Protein AF-A0A3D1PK86-F1 (afdb_monomer_lite)

Structure (mmCIF, N/CA/C/O backbone):
data_AF-A0A3D1PK86-F1
#
_entry.id   AF-A0A3D1PK86-F1
#
loop_
_atom_site.group_PDB
_atom_site.id
_atom_site.type_symbol
_atom_site.label_atom_id
_atom_site.label_alt_id
_atom_site.label_comp_id
_atom_site.label_asym_id
_atom_site.label_entity_id
_atom_site.label_seq_id
_atom_site.pdbx_PDB_ins_code
_atom_site.Cartn_x
_atom_site.Cartn_y
_atom_site.Cartn_z
_atom_site.occupancy
_atom_site.B_iso_or_equiv
_atom_site.auth_seq_id
_atom_site.auth_comp_id
_atom_site.auth_asym_id
_atom_site.auth_atom_id
_atom_site.pdbx_PDB_model_num
ATOM 1 N N . MET A 1 1 ? 19.339 28.530 -1.901 1.00 53.12 1 MET A N 1
ATOM 2 C CA . MET A 1 1 ? 18.223 27.649 -2.303 1.00 53.12 1 MET A CA 1
ATOM 3 C C . MET A 1 1 ? 18.679 26.225 -2.025 1.00 53.12 1 MET A C 1
ATOM 5 O O . MET A 1 1 ? 19.699 25.836 -2.577 1.00 53.12 1 MET A O 1
ATOM 9 N N . LEU A 1 2 ? 18.058 25.510 -1.081 1.00 48.94 2 LEU A N 1
ATOM 10 C CA . LEU A 1 2 ? 18.406 24.105 -0.831 1.00 48.94 2 LEU A CA 1
ATOM 11 C C . LEU A 1 2 ? 17.965 23.271 -2.047 1.00 48.94 2 LEU A C 1
ATOM 13 O O . LEU A 1 2 ? 16.907 23.572 -2.605 1.00 48.94 2 LEU A O 1
ATOM 17 N N . PRO A 1 3 ? 18.751 22.276 -2.490 1.00 61.53 3 PRO A N 1
ATOM 18 C CA . PRO A 1 3 ? 18.345 21.421 -3.595 1.00 61.53 3 PRO A CA 1
ATOM 19 C C . PRO A 1 3 ? 17.052 20.688 -3.226 1.00 61.53 3 PRO A C 1
ATOM 21 O O . PRO A 1 3 ? 16.897 20.214 -2.098 1.00 61.53 3 PRO A O 1
ATOM 24 N N . ALA A 1 4 ? 16.118 20.609 -4.175 1.00 77.06 4 ALA A N 1
ATOM 25 C CA . ALA A 1 4 ? 14.929 19.790 -4.008 1.00 77.06 4 ALA A CA 1
ATOM 26 C C . ALA A 1 4 ? 15.374 18.335 -3.813 1.00 77.06 4 ALA A C 1
ATOM 28 O O . ALA A 1 4 ? 16.111 17.787 -4.632 1.00 77.06 4 ALA A O 1
ATOM 29 N N . ILE A 1 5 ? 14.966 17.729 -2.700 1.00 75.88 5 ILE A N 1
ATOM 30 C CA . ILE A 1 5 ? 15.268 16.330 -2.420 1.00 75.88 5 ILE A CA 1
ATOM 31 C C . ILE A 1 5 ? 14.484 15.469 -3.413 1.00 75.88 5 ILE A C 1
ATOM 33 O O . ILE A 1 5 ? 13.253 15.477 -3.407 1.00 75.88 5 ILE A O 1
ATOM 37 N N . ASP A 1 6 ? 15.193 14.703 -4.243 1.00 83.81 6 ASP A N 1
ATOM 38 C CA . ASP A 1 6 ? 14.579 13.698 -5.108 1.00 83.81 6 ASP A CA 1
ATOM 39 C C . ASP A 1 6 ? 14.200 12.470 -4.272 1.00 83.81 6 ASP A C 1
ATOM 41 O O . ASP A 1 6 ? 14.981 11.541 -4.040 1.00 83.81 6 ASP A O 1
ATOM 45 N N . VAL A 1 7 ? 12.959 12.489 -3.794 1.00 80.50 7 VAL A N 1
ATOM 46 C CA . VAL A 1 7 ? 12.363 11.409 -3.006 1.00 80.50 7 VAL A CA 1
ATOM 47 C C . VAL A 1 7 ? 12.373 10.082 -3.779 1.00 80.50 7 VAL A C 1
ATOM 49 O O . VAL A 1 7 ? 12.540 9.025 -3.172 1.00 80.50 7 VAL A O 1
ATOM 52 N N . GLY A 1 8 ? 12.262 10.114 -5.111 1.00 79.56 8 GLY A N 1
ATOM 53 C CA . GLY A 1 8 ? 12.318 8.922 -5.954 1.00 79.56 8 GLY A CA 1
ATOM 54 C C . GLY A 1 8 ? 13.706 8.282 -5.961 1.00 79.56 8 GLY A C 1
ATOM 55 O O . GLY A 1 8 ? 13.826 7.062 -5.830 1.00 79.56 8 GLY A O 1
ATOM 56 N N . ALA A 1 9 ? 14.762 9.092 -6.044 1.00 82.31 9 ALA A N 1
ATOM 57 C CA . ALA A 1 9 ? 16.143 8.617 -5.961 1.00 82.31 9 ALA A CA 1
ATOM 58 C C . ALA A 1 9 ? 16.470 8.007 -4.585 1.00 82.31 9 ALA A C 1
ATOM 60 O O . ALA A 1 9 ? 17.108 6.949 -4.505 1.00 82.31 9 ALA A O 1
ATOM 61 N N . ILE A 1 10 ? 15.981 8.619 -3.499 1.00 83.06 10 ILE A N 1
ATOM 62 C CA . ILE A 1 10 ? 16.127 8.069 -2.142 1.00 83.06 10 ILE A CA 1
ATOM 63 C C . ILE A 1 10 ? 15.383 6.741 -2.024 1.00 83.06 10 ILE A C 1
ATOM 65 O O . ILE A 1 10 ? 15.970 5.751 -1.593 1.00 83.06 10 ILE A O 1
ATOM 69 N N . ALA A 1 11 ? 14.121 6.695 -2.452 1.00 82.88 11 ALA A N 1
ATOM 70 C CA . ALA A 1 11 ? 13.297 5.494 -2.377 1.00 82.88 11 ALA A CA 1
ATOM 71 C C . ALA A 1 11 ? 13.928 4.318 -3.141 1.00 82.88 11 ALA A C 1
ATOM 73 O O . ALA A 1 11 ? 13.985 3.204 -2.622 1.00 82.88 11 ALA A O 1
ATOM 74 N N . ARG A 1 12 ? 14.490 4.569 -4.332 1.00 82.75 12 ARG A N 1
ATOM 75 C CA . ARG A 1 12 ? 15.248 3.561 -5.094 1.00 82.75 12 ARG A CA 1
ATOM 76 C C . ARG A 1 12 ? 16.479 3.080 -4.337 1.00 82.75 12 ARG A C 1
ATOM 78 O O . ARG A 1 12 ? 16.707 1.879 -4.255 1.00 82.75 12 ARG A O 1
ATOM 85 N N . THR A 1 13 ? 17.248 4.000 -3.759 1.00 85.00 13 THR A N 1
ATOM 86 C CA . THR A 1 13 ? 18.446 3.658 -2.979 1.00 85.00 13 THR A CA 1
ATOM 87 C C . THR A 1 13 ? 18.098 2.786 -1.773 1.00 85.00 13 THR A C 1
ATOM 89 O O . THR A 1 13 ? 18.790 1.804 -1.508 1.00 85.00 13 THR A O 1
ATOM 92 N N . VAL A 1 14 ? 17.016 3.118 -1.063 1.00 83.94 14 VAL A N 1
ATOM 93 C CA . VAL A 1 14 ? 16.512 2.324 0.064 1.00 83.94 14 VAL A CA 1
ATOM 94 C C . VAL A 1 14 ? 16.095 0.938 -0.414 1.00 83.94 14 VAL A C 1
ATOM 96 O O . VAL A 1 14 ? 16.613 -0.042 0.110 1.00 83.94 14 VAL A O 1
ATOM 99 N N . ALA A 1 15 ? 15.258 0.852 -1.451 1.00 83.94 15 ALA A N 1
ATOM 100 C CA . ALA A 1 15 ? 14.769 -0.420 -1.982 1.00 83.94 15 ALA A CA 1
ATOM 101 C C . ALA A 1 15 ? 15.897 -1.362 -2.431 1.00 83.94 15 ALA A C 1
ATOM 103 O O . ALA A 1 15 ? 15.827 -2.569 -2.213 1.00 83.94 15 ALA A O 1
ATOM 104 N N . THR A 1 16 ? 16.957 -0.816 -3.036 1.00 83.00 16 THR A N 1
ATOM 105 C CA . THR A 1 16 ? 18.133 -1.596 -3.443 1.00 83.00 16 THR A CA 1
ATOM 106 C C . THR A 1 16 ? 18.945 -2.073 -2.242 1.00 83.00 16 THR A C 1
ATOM 108 O O . THR A 1 16 ? 19.435 -3.197 -2.250 1.00 83.00 16 THR A O 1
ATOM 111 N N . LYS A 1 17 ? 19.086 -1.253 -1.194 1.00 84.12 17 LYS A N 1
ATOM 112 C CA . LYS A 1 17 ? 19.823 -1.633 0.024 1.00 84.12 17 LYS A CA 1
ATOM 113 C C . LYS A 1 17 ? 19.089 -2.666 0.875 1.00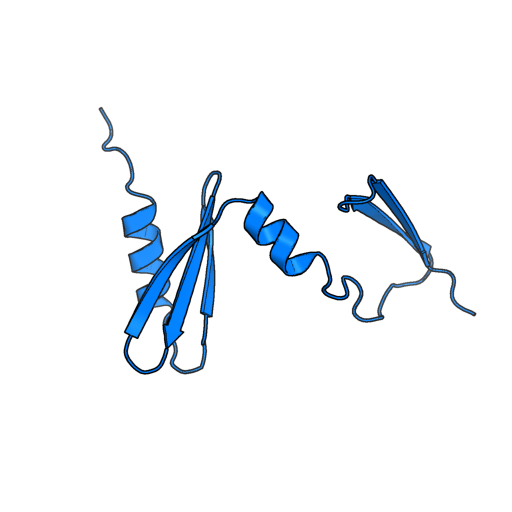 84.12 17 LYS A C 1
ATOM 115 O O . LYS A 1 17 ? 19.736 -3.426 1.583 1.00 84.12 17 LYS A O 1
ATOM 120 N N . THR A 1 18 ? 17.762 -2.688 0.816 1.00 79.44 18 THR A N 1
ATOM 121 C CA . THR A 1 18 ? 16.913 -3.655 1.529 1.00 79.44 18 THR A CA 1
ATOM 122 C C . THR A 1 18 ? 16.520 -4.849 0.660 1.00 79.44 18 THR A C 1
ATOM 124 O O . THR A 1 18 ? 15.716 -5.682 1.075 1.00 79.44 18 THR A O 1
ATOM 127 N N . ALA A 1 19 ? 17.054 -4.943 -0.558 1.00 72.69 19 ALA A N 1
ATOM 128 C CA . ALA A 1 19 ? 16.763 -6.037 -1.463 1.00 72.69 19 ALA A CA 1
ATOM 129 C C . ALA A 1 19 ? 17.337 -7.360 -0.931 1.00 72.69 19 ALA A C 1
ATOM 131 O O . ALA A 1 19 ? 18.547 -7.571 -0.954 1.00 72.69 19 ALA A O 1
ATOM 132 N N . SER A 1 20 ? 16.453 -8.268 -0.518 1.00 73.56 20 SER A N 1
ATOM 133 C CA . SER A 1 20 ? 16.765 -9.680 -0.275 1.00 73.56 20 SER A CA 1
ATOM 134 C C . SER A 1 20 ? 16.057 -10.551 -1.314 1.00 73.56 20 SER A C 1
ATOM 136 O O . SER A 1 20 ? 14.990 -10.174 -1.804 1.00 73.56 20 SER A O 1
ATOM 138 N N . ALA A 1 21 ? 16.635 -11.709 -1.643 1.00 74.44 21 ALA A N 1
ATOM 139 C CA . ALA A 1 21 ? 16.009 -12.698 -2.525 1.00 74.44 21 ALA A CA 1
ATOM 140 C C . ALA A 1 21 ? 14.654 -13.188 -1.978 1.00 74.44 21 ALA A C 1
ATOM 142 O O . ALA A 1 21 ? 13.759 -13.498 -2.759 1.00 74.44 21 ALA A O 1
ATOM 143 N N . ASP A 1 22 ? 14.478 -13.157 -0.655 1.00 81.38 22 ASP A N 1
ATOM 144 C CA . ASP A 1 22 ? 13.261 -13.612 0.030 1.00 81.38 22 ASP A CA 1
ATOM 145 C C . ASP A 1 22 ? 12.159 -12.541 0.108 1.00 81.38 22 ASP A C 1
ATOM 147 O O . ASP A 1 22 ? 11.090 -12.781 0.666 1.00 81.38 22 ASP A O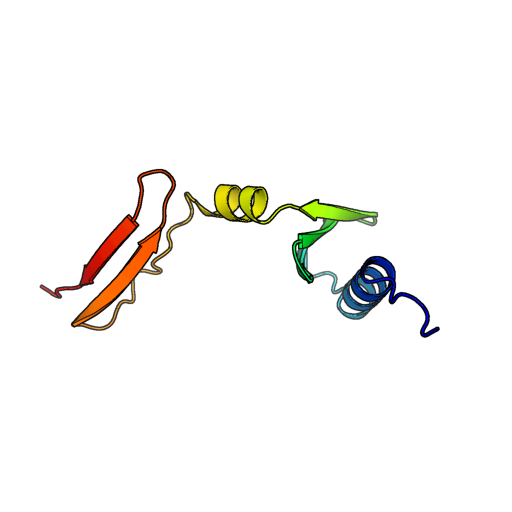 1
ATOM 151 N N . ILE A 1 23 ? 12.403 -11.336 -0.425 1.00 83.25 23 ILE A N 1
ATOM 152 C CA . ILE A 1 23 ? 11.449 -10.222 -0.393 1.00 83.25 23 ILE A CA 1
ATOM 153 C C . ILE A 1 23 ? 10.918 -9.991 -1.817 1.00 83.25 23 ILE A C 1
ATOM 155 O O . ILE A 1 23 ? 11.557 -9.283 -2.603 1.00 83.25 23 ILE A O 1
ATOM 159 N N . PRO A 1 24 ? 9.745 -10.555 -2.173 1.00 85.44 24 PRO A N 1
ATOM 160 C CA . PRO A 1 24 ? 9.204 -10.452 -3.531 1.00 85.44 24 PRO A CA 1
ATOM 161 C C . PRO A 1 24 ? 8.728 -9.033 -3.878 1.00 85.44 24 PRO A C 1
ATOM 163 O O . PRO A 1 24 ? 8.718 -8.642 -5.048 1.00 85.44 24 PRO A O 1
ATOM 166 N N . ALA A 1 25 ? 8.345 -8.238 -2.873 1.00 90.25 25 ALA A N 1
ATOM 167 C CA . ALA A 1 25 ? 7.901 -6.864 -3.058 1.00 90.25 25 ALA A CA 1
ATOM 168 C C . ALA A 1 25 ? 8.115 -6.001 -1.805 1.00 90.25 25 ALA A C 1
ATOM 170 O O . ALA A 1 25 ? 8.191 -6.507 -0.688 1.00 90.25 25 ALA A O 1
ATOM 171 N N . GLN A 1 26 ? 8.172 -4.684 -2.002 1.00 90.88 26 GLN A N 1
ATOM 172 C CA . GLN A 1 26 ? 8.213 -3.667 -0.953 1.00 90.88 26 GLN A CA 1
ATOM 173 C C . GLN A 1 26 ? 7.219 -2.550 -1.279 1.00 90.88 26 GLN A C 1
ATOM 175 O O . GLN A 1 26 ? 7.073 -2.166 -2.440 1.00 90.88 26 GLN A O 1
ATOM 180 N N . LEU A 1 27 ? 6.581 -1.986 -0.255 1.00 91.31 27 LEU A N 1
ATOM 181 C CA . LEU A 1 27 ? 5.757 -0.787 -0.381 1.00 91.31 27 LEU A CA 1
ATOM 182 C C . LEU A 1 27 ? 6.377 0.332 0.458 1.00 91.31 27 LEU A C 1
ATOM 184 O O . LEU A 1 27 ? 6.414 0.246 1.684 1.00 91.31 27 LEU A O 1
ATOM 188 N N . LEU A 1 28 ? 6.880 1.374 -0.203 1.00 90.81 28 LEU A N 1
ATOM 189 C CA . LEU A 1 28 ? 7.480 2.534 0.454 1.00 90.81 28 LEU A CA 1
ATOM 190 C C . LEU A 1 28 ? 6.454 3.659 0.578 1.00 90.81 28 LEU A C 1
ATOM 192 O O . LEU A 1 28 ? 5.780 4.006 -0.392 1.00 90.81 28 LEU A O 1
ATOM 196 N N . PHE A 1 29 ? 6.371 4.243 1.770 1.00 91.00 29 PHE A N 1
ATOM 197 C CA . PHE A 1 29 ? 5.461 5.334 2.100 1.00 91.00 29 PHE A CA 1
ATOM 198 C C . PHE A 1 29 ? 6.219 6.651 1.938 1.00 91.00 29 PHE A C 1
ATOM 200 O O . PHE A 1 29 ? 7.211 6.889 2.628 1.00 91.00 29 PHE A O 1
ATOM 207 N N . LEU A 1 30 ? 5.774 7.489 1.007 1.00 86.94 30 LEU A N 1
ATOM 208 C CA . LEU A 1 30 ? 6.383 8.776 0.686 1.00 86.94 30 LEU A CA 1
ATOM 209 C C . LEU A 1 30 ? 5.374 9.902 0.972 1.00 86.94 30 LEU A C 1
ATOM 211 O O . LEU A 1 30 ? 4.175 9.639 1.089 1.00 86.94 30 LEU A O 1
A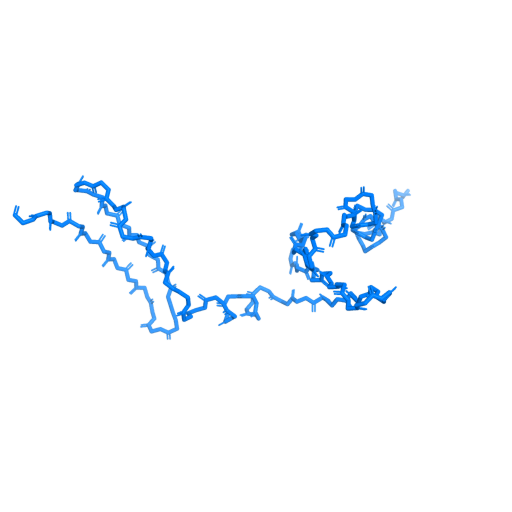TOM 215 N N . PRO A 1 31 ? 5.809 11.171 1.063 1.00 84.25 31 PRO A N 1
ATOM 216 C CA . PRO A 1 31 ? 4.879 12.287 1.204 1.00 84.25 31 PRO A CA 1
ATOM 217 C C . PRO A 1 31 ? 3.860 12.311 0.051 1.00 84.25 31 PRO A C 1
ATOM 219 O O . PRO A 1 31 ? 4.220 12.555 -1.099 1.00 84.25 31 PRO A O 1
ATOM 222 N N . GLY A 1 32 ? 2.594 12.018 0.363 1.00 83.50 32 GLY A N 1
ATOM 223 C CA . GLY A 1 32 ? 1.464 12.063 -0.573 1.00 83.50 32 GLY A CA 1
ATOM 224 C C . GLY A 1 32 ? 1.357 10.908 -1.578 1.00 83.50 32 GLY A C 1
ATOM 225 O O . GLY A 1 32 ? 0.449 10.926 -2.403 1.00 83.50 32 GLY A O 1
ATOM 226 N N . GLN A 1 33 ? 2.244 9.911 -1.540 1.00 89.25 33 GLN A N 1
ATOM 227 C CA . GLN A 1 33 ? 2.237 8.808 -2.507 1.00 89.25 33 GLN A CA 1
ATOM 228 C C . GLN A 1 33 ? 2.928 7.557 -1.968 1.00 89.25 33 GLN A C 1
ATOM 230 O O . GLN A 1 33 ? 3.659 7.593 -0.981 1.00 89.25 33 GLN A O 1
ATOM 235 N N . TYR A 1 34 ? 2.743 6.451 -2.675 1.00 92.25 34 TYR A N 1
ATOM 236 C CA . TYR A 1 34 ? 3.374 5.177 -2.367 1.00 92.25 34 TYR A CA 1
ATOM 237 C C . TYR A 1 34 ? 4.244 4.737 -3.538 1.00 92.25 34 TYR A C 1
ATOM 239 O O . TYR A 1 34 ? 3.918 5.006 -4.693 1.00 92.25 34 TYR A O 1
ATOM 247 N N . LEU A 1 35 ? 5.340 4.036 -3.260 1.00 92.56 35 LEU A N 1
ATOM 248 C CA . LEU A 1 35 ? 6.147 3.382 -4.286 1.00 92.56 35 LEU A CA 1
ATOM 249 C C . LEU A 1 35 ? 6.112 1.875 -4.061 1.00 92.56 35 LEU A C 1
ATOM 251 O O . LEU A 1 35 ? 6.658 1.376 -3.078 1.00 92.56 35 LEU A O 1
ATOM 255 N N . LEU A 1 36 ? 5.480 1.159 -4.986 1.00 93.19 36 LEU A N 1
ATOM 256 C CA . LEU A 1 36 ? 5.549 -0.290 -5.050 1.00 93.19 36 LEU A CA 1
ATOM 257 C C . LEU A 1 36 ? 6.822 -0.693 -5.794 1.00 93.19 36 LEU A C 1
ATOM 259 O O . LEU A 1 36 ? 7.037 -0.300 -6.944 1.00 93.19 36 LEU A O 1
ATOM 263 N N . VAL A 1 37 ? 7.639 -1.501 -5.133 1.00 92.12 37 VAL A N 1
ATOM 264 C CA . VAL A 1 37 ? 8.821 -2.142 -5.699 1.00 92.12 37 VAL A CA 1
ATOM 265 C C . VAL A 1 37 ? 8.529 -3.628 -5.784 1.00 92.12 37 VAL A C 1
ATOM 267 O O . VAL A 1 37 ? 8.198 -4.244 -4.779 1.00 92.12 37 VAL A O 1
ATOM 270 N N . THR A 1 38 ? 8.638 -4.210 -6.971 1.00 91.00 38 THR A N 1
ATOM 271 C CA . THR A 1 38 ? 8.439 -5.652 -7.182 1.00 91.00 38 THR A CA 1
ATOM 272 C C . THR A 1 38 ? 9.674 -6.252 -7.816 1.00 91.00 38 THR A C 1
ATOM 274 O O . THR A 1 38 ? 10.330 -5.607 -8.638 1.00 91.00 38 THR A O 1
ATOM 277 N N . ARG A 1 39 ? 9.992 -7.484 -7.430 1.00 84.38 39 ARG A N 1
ATOM 278 C CA . ARG A 1 39 ? 11.042 -8.280 -8.050 1.00 84.38 39 ARG A CA 1
ATOM 279 C C . ARG A 1 39 ? 10.392 -9.449 -8.770 1.00 84.38 39 ARG A C 1
ATOM 281 O O . ARG A 1 39 ? 9.747 -10.281 -8.143 1.00 84.38 39 ARG A O 1
ATOM 288 N N . VAL A 1 40 ? 10.573 -9.500 -10.081 1.00 81.38 40 VAL A N 1
ATOM 289 C CA . VAL A 1 40 ? 10.165 -10.639 -10.902 1.00 81.38 40 VAL A CA 1
ATOM 290 C C . VAL A 1 40 ? 11.434 -11.181 -11.533 1.00 81.38 40 VAL A C 1
ATOM 292 O O . VAL A 1 40 ? 12.083 -10.488 -12.317 1.00 81.38 40 VAL A O 1
ATOM 295 N N . GLU A 1 41 ? 11.826 -12.386 -11.122 1.00 78.00 41 GLU A N 1
ATOM 296 C CA . GLU A 1 41 ? 13.097 -13.010 -11.503 1.00 78.00 41 GLU A CA 1
ATOM 297 C C . GLU A 1 41 ? 14.305 -12.094 -11.199 1.00 78.00 41 GLU A C 1
ATOM 299 O O . GLU A 1 41 ? 14.631 -11.836 -10.038 1.00 78.00 41 GLU A O 1
ATOM 304 N N . SER A 1 42 ? 14.954 -11.581 -12.249 1.00 76.38 42 SER A N 1
ATOM 305 C CA . SER A 1 42 ? 16.126 -10.700 -12.182 1.00 76.38 42 SER A CA 1
ATOM 306 C C . SER A 1 42 ? 15.777 -9.215 -12.346 1.00 76.38 42 SER A C 1
ATOM 308 O O . SER A 1 42 ? 16.652 -8.360 -12.212 1.00 76.38 42 SER A O 1
ATOM 310 N N . ALA A 1 43 ? 14.517 -8.888 -12.649 1.00 82.25 43 ALA A N 1
ATOM 311 C CA . ALA A 1 43 ? 14.071 -7.530 -12.929 1.00 82.25 43 ALA A CA 1
ATOM 312 C C . ALA A 1 43 ? 13.408 -6.892 -11.702 1.00 82.25 43 ALA A C 1
ATOM 314 O O . ALA A 1 43 ? 12.571 -7.500 -11.030 1.00 82.25 43 ALA A O 1
ATOM 315 N N . VAL A 1 44 ? 13.757 -5.631 -11.435 1.00 85.31 44 VAL A N 1
ATOM 316 C CA . VAL A 1 44 ? 13.106 -4.805 -10.411 1.00 85.31 44 VAL A CA 1
ATOM 317 C C . VAL A 1 44 ? 12.225 -3.770 -11.098 1.00 85.31 44 VAL A C 1
ATOM 319 O O . VAL A 1 44 ? 12.707 -2.981 -11.910 1.00 85.31 44 VAL A O 1
ATOM 322 N N . THR A 1 45 ? 10.940 -3.760 -10.754 1.00 89.94 45 THR A N 1
ATOM 323 C CA . THR A 1 45 ? 9.963 -2.802 -11.284 1.00 89.94 45 THR A CA 1
ATOM 324 C C . THR A 1 45 ? 9.524 -1.832 -10.197 1.00 89.94 45 THR A C 1
ATOM 326 O O . THR A 1 45 ? 9.291 -2.226 -9.054 1.00 89.94 45 THR A O 1
ATOM 329 N N . TYR A 1 46 ? 9.376 -0.563 -10.578 1.00 90.06 46 TYR A N 1
ATOM 330 C CA . TYR A 1 46 ? 8.978 0.538 -9.706 1.00 90.06 46 TYR A CA 1
ATOM 331 C C . TYR A 1 46 ? 7.675 1.151 -10.211 1.00 90.06 46 TYR A C 1
ATOM 333 O O . TYR A 1 46 ? 7.593 1.557 -11.370 1.00 90.06 46 TYR A O 1
ATOM 341 N N . LYS A 1 47 ? 6.671 1.262 -9.341 1.00 91.38 47 LYS A N 1
ATOM 342 C CA . LYS A 1 47 ? 5.377 1.857 -9.682 1.00 91.38 47 LYS A CA 1
ATOM 343 C C . LYS A 1 47 ? 4.908 2.794 -8.579 1.00 91.38 47 LYS A C 1
ATOM 345 O O . LYS A 1 47 ? 4.697 2.359 -7.449 1.00 91.38 47 LYS A O 1
ATOM 350 N N . PHE A 1 48 ? 4.724 4.068 -8.914 1.00 91.38 48 PHE A N 1
ATOM 351 C CA . PHE A 1 48 ? 4.059 5.006 -8.016 1.00 91.38 48 PHE A CA 1
ATOM 352 C C . PHE A 1 48 ? 2.566 4.683 -7.945 1.00 91.38 48 PHE A C 1
ATOM 354 O O . PHE A 1 48 ? 1.925 4.434 -8.968 1.00 91.38 48 PHE A O 1
ATOM 361 N N . LEU A 1 49 ? 2.034 4.658 -6.729 1.00 92.81 49 LEU A N 1
ATOM 362 C CA . LEU A 1 49 ? 0.637 4.389 -6.429 1.00 92.81 49 LEU A CA 1
ATOM 363 C C . LEU A 1 49 ? 0.059 5.564 -5.645 1.00 92.81 49 LEU A C 1
ATOM 365 O O . LEU A 1 49 ? 0.708 6.115 -4.750 1.00 92.81 49 LEU A O 1
ATOM 369 N N . SER A 1 50 ? -1.179 5.922 -5.971 1.00 90.56 50 SER A N 1
ATOM 370 C CA . SER A 1 50 ? -1.934 6.883 -5.179 1.00 90.56 50 SER A CA 1
ATOM 371 C C . SER A 1 50 ? -2.461 6.221 -3.894 1.00 90.56 50 SER A C 1
ATOM 373 O O . SER A 1 50 ? -2.620 4.992 -3.855 1.00 90.56 50 SER A O 1
ATOM 375 N N . PRO A 1 51 ? -2.757 7.000 -2.840 1.00 88.19 51 PRO A N 1
ATOM 376 C CA . PRO A 1 51 ? -3.383 6.475 -1.626 1.00 88.19 51 PRO A CA 1
ATOM 377 C C . PRO A 1 51 ? -4.692 5.720 -1.881 1.00 88.19 51 PRO A C 1
ATOM 379 O O . PRO A 1 51 ? -4.955 4.694 -1.253 1.00 88.19 51 PRO A O 1
ATOM 382 N N . GLU A 1 52 ? -5.495 6.182 -2.837 1.00 88.44 52 GLU A N 1
ATOM 383 C CA . GLU A 1 52 ? -6.760 5.554 -3.220 1.00 88.44 52 GLU A CA 1
ATOM 384 C C . GLU A 1 52 ? -6.525 4.176 -3.846 1.00 88.44 52 GLU A C 1
ATOM 386 O O . GLU A 1 52 ? -7.233 3.225 -3.520 1.00 88.44 52 GLU A O 1
ATOM 391 N N . ALA A 1 53 ? -5.499 4.040 -4.696 1.00 88.62 53 ALA A N 1
ATOM 392 C CA . ALA A 1 53 ? -5.150 2.766 -5.320 1.00 88.62 53 ALA A CA 1
ATOM 393 C C . ALA A 1 53 ? -4.709 1.726 -4.279 1.00 88.62 53 ALA A C 1
ATOM 395 O O . ALA A 1 53 ? -5.140 0.574 -4.339 1.00 88.62 53 ALA A O 1
ATOM 396 N N . VAL A 1 54 ? -3.895 2.136 -3.300 1.00 89.44 54 VAL A N 1
ATOM 397 C CA . VAL A 1 54 ? -3.482 1.267 -2.185 1.00 89.44 54 VAL A CA 1
ATOM 398 C C . VAL A 1 54 ? -4.690 0.886 -1.331 1.00 89.44 54 VAL A C 1
ATOM 400 O O . VAL A 1 54 ? -4.903 -0.290 -1.059 1.00 89.44 54 VAL A O 1
ATOM 403 N N . THR A 1 55 ? -5.533 1.855 -0.972 1.00 85.38 55 THR A N 1
ATOM 404 C CA . THR A 1 55 ? -6.747 1.610 -0.178 1.00 85.38 55 THR A CA 1
ATOM 405 C C . THR A 1 55 ? -7.677 0.615 -0.872 1.00 85.38 55 THR A C 1
ATOM 407 O O . THR A 1 55 ? -8.166 -0.324 -0.248 1.00 85.38 55 THR A O 1
ATOM 410 N N . SER A 1 56 ? -7.885 0.779 -2.180 1.00 86.25 56 SER A N 1
ATOM 411 C CA . SER A 1 56 ? -8.695 -0.139 -2.978 1.00 86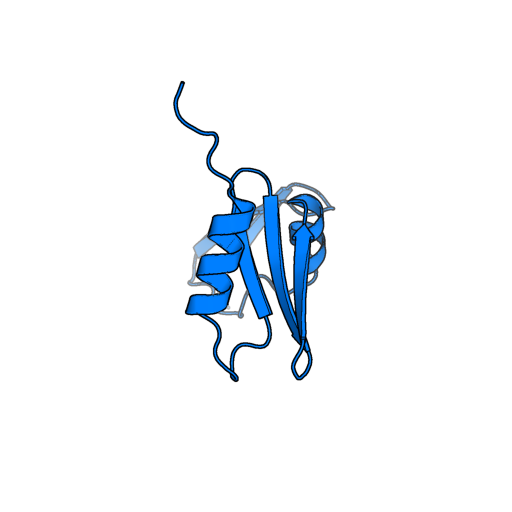.25 56 SER A CA 1
ATOM 412 C C . SER A 1 56 ? -8.108 -1.551 -3.006 1.00 86.25 56 SER A C 1
ATOM 414 O O . SER A 1 56 ? -8.874 -2.510 -2.922 1.00 86.25 56 SER A O 1
ATOM 416 N N . ALA A 1 57 ? -6.782 -1.694 -3.101 1.00 87.12 57 ALA A N 1
ATOM 417 C CA . ALA A 1 57 ? -6.118 -2.998 -3.153 1.00 87.12 57 ALA A CA 1
ATOM 418 C C . ALA A 1 57 ? -6.337 -3.828 -1.877 1.00 87.12 57 ALA A C 1
ATOM 420 O O . ALA A 1 57 ? -6.499 -5.038 -1.968 1.00 87.12 57 ALA A O 1
ATOM 421 N N . PHE A 1 58 ? -6.408 -3.179 -0.712 1.00 83.06 58 PHE A N 1
ATOM 422 C CA . PHE A 1 58 ? -6.610 -3.847 0.581 1.00 83.06 58 PHE A CA 1
ATOM 423 C C . PHE A 1 58 ? -8.066 -3.840 1.068 1.00 83.06 58 PHE A C 1
ATOM 425 O O . PHE A 1 58 ? -8.355 -4.326 2.155 1.00 83.06 58 PHE A O 1
ATOM 432 N N . SER A 1 59 ? -9.002 -3.303 0.283 1.00 80.94 59 SER A N 1
ATOM 433 C CA . SER A 1 59 ? -10.396 -3.121 0.719 1.00 80.94 59 SER A CA 1
ATOM 434 C C . SER A 1 59 ? -11.175 -4.422 0.949 1.00 80.94 59 SER A C 1
ATOM 436 O O . SER A 1 59 ? -12.152 -4.411 1.694 1.00 80.94 59 SER A O 1
ATOM 438 N N . ASN A 1 60 ? -10.746 -5.522 0.324 1.00 75.62 60 ASN A N 1
ATOM 439 C CA . ASN A 1 60 ? -11.374 -6.841 0.451 1.00 75.62 60 ASN A CA 1
ATOM 440 C C . ASN A 1 60 ? -10.562 -7.815 1.316 1.00 75.62 60 ASN A C 1
ATOM 442 O O . ASN A 1 60 ? -11.007 -8.941 1.532 1.00 75.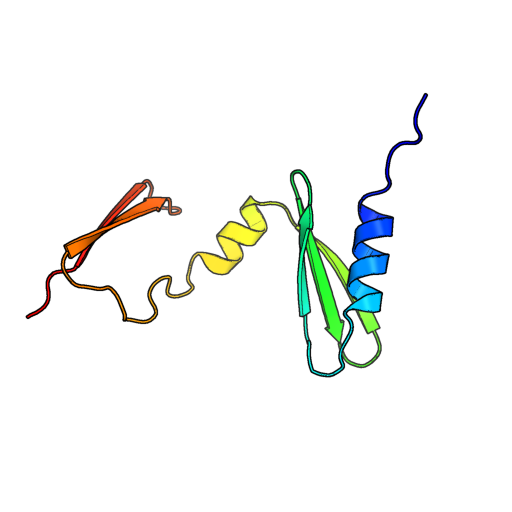62 60 ASN A O 1
ATOM 446 N N . GLU A 1 61 ? -9.386 -7.404 1.794 1.00 77.06 61 GLU A N 1
ATOM 447 C CA . GLU A 1 61 ? -8.586 -8.243 2.679 1.00 77.06 61 GLU A CA 1
ATOM 448 C C . GLU A 1 61 ? -9.200 -8.245 4.085 1.00 77.06 61 GLU A C 1
ATOM 450 O O . GLU A 1 61 ? -9.641 -7.191 4.563 1.00 77.06 61 GLU A O 1
ATOM 455 N N . PRO A 1 62 ? -9.245 -9.396 4.779 1.00 67.25 62 PRO A N 1
ATOM 456 C CA . PRO A 1 62 ? -9.710 -9.447 6.156 1.00 67.25 62 PRO A CA 1
ATOM 457 C C . PRO A 1 62 ? -8.866 -8.519 7.037 1.00 67.25 62 PRO A C 1
ATOM 459 O O . PRO A 1 62 ? -7.675 -8.736 7.246 1.00 67.25 62 PRO A O 1
ATOM 462 N N . ILE A 1 63 ? -9.495 -7.471 7.570 1.00 66.19 63 ILE A N 1
ATOM 463 C CA . ILE A 1 63 ? -8.842 -6.506 8.469 1.00 66.19 63 ILE A CA 1
ATOM 464 C C . ILE A 1 63 ? -8.601 -7.116 9.866 1.00 66.19 63 ILE A C 1
ATOM 466 O O . ILE A 1 63 ? -7.779 -6.612 10.638 1.00 66.19 63 ILE A O 1
ATOM 470 N N . ASP A 1 64 ? -9.306 -8.198 10.196 1.00 65.75 64 ASP A N 1
ATOM 471 C CA . ASP A 1 64 ? -9.231 -8.887 11.478 1.00 65.75 64 ASP A CA 1
ATOM 472 C C . ASP A 1 64 ? -8.628 -10.282 11.298 1.00 65.75 64 ASP A C 1
ATOM 474 O O . ASP A 1 64 ? -9.175 -11.129 10.596 1.00 65.75 64 ASP A O 1
ATOM 478 N N . SER A 1 65 ? -7.528 -10.559 12.000 1.00 61.53 65 SER A N 1
ATOM 479 C CA . SER A 1 65 ? -6.938 -11.902 12.100 1.00 61.53 65 SER A CA 1
ATOM 480 C C . SER A 1 65 ? -7.754 -12.855 12.992 1.00 61.53 65 SER A C 1
ATOM 482 O O . SER A 1 65 ? -7.303 -13.960 13.286 1.00 61.53 65 SER A O 1
ATOM 484 N N . GLY A 1 66 ? -8.931 -12.424 13.464 1.00 58.50 66 GLY A N 1
ATOM 485 C CA . GLY A 1 66 ? -9.769 -13.137 14.434 1.00 58.50 66 GLY A CA 1
ATOM 486 C C . GLY A 1 66 ? -9.390 -12.908 15.904 1.00 58.50 66 GLY A C 1
ATOM 487 O O . GLY A 1 66 ? -10.083 -13.400 16.788 1.00 58.50 66 GLY A O 1
ATOM 488 N N . TRP A 1 67 ? -8.332 -12.140 16.189 1.00 58.84 67 TRP A N 1
ATOM 489 C CA . TRP A 1 67 ? -7.844 -11.878 17.549 1.00 58.84 67 TRP A CA 1
ATOM 490 C C . TRP A 1 67 ? -8.166 -10.450 17.994 1.00 58.84 67 TRP A C 1
ATOM 492 O O . TRP A 1 67 ? -7.286 -9.593 18.062 1.00 58.84 67 TRP A O 1
ATOM 502 N N . LEU A 1 68 ? -9.435 -10.182 18.300 1.00 69.25 68 LEU A N 1
ATOM 503 C CA . LEU A 1 68 ? -9.818 -8.959 19.004 1.00 69.25 68 LEU A CA 1
ATOM 504 C C . LEU A 1 68 ? -9.995 -9.276 20.496 1.00 69.25 68 LEU A C 1
ATOM 506 O O . LEU A 1 68 ? -10.840 -10.100 20.843 1.00 69.25 68 LEU A O 1
ATOM 510 N N . PRO A 1 69 ? -9.214 -8.655 21.398 1.00 68.19 69 PRO A N 1
ATOM 511 C CA . PRO A 1 69 ? -9.513 -8.676 22.824 1.00 68.19 69 PRO A CA 1
ATOM 512 C C . PRO A 1 69 ? -10.962 -8.261 23.125 1.00 68.19 69 PRO A C 1
ATOM 514 O O . PRO A 1 69 ? -11.548 -7.435 22.419 1.00 68.19 69 PRO A O 1
ATOM 517 N N . ALA A 1 70 ? -11.537 -8.821 24.193 1.00 74.81 70 ALA A N 1
ATOM 518 C CA . ALA A 1 70 ? -12.886 -8.475 24.639 1.00 74.81 70 ALA A CA 1
ATOM 519 C C . ALA A 1 70 ? -13.025 -6.957 24.858 1.00 74.81 70 ALA A C 1
ATOM 521 O O . ALA A 1 70 ? -12.125 -6.321 25.408 1.00 74.81 70 ALA A O 1
ATOM 522 N N . ASN A 1 71 ? -14.172 -6.396 24.461 1.00 76.00 71 ASN A N 1
ATOM 523 C CA . ASN A 1 71 ? -14.510 -4.972 24.593 1.00 76.00 71 ASN A CA 1
ATOM 524 C C . ASN A 1 71 ? -13.692 -4.001 23.725 1.00 76.00 71 ASN A C 1
ATOM 526 O O . ASN A 1 71 ? -13.733 -2.794 23.967 1.00 76.00 71 ASN A O 1
ATOM 530 N N . ILE A 1 72 ? -12.979 -4.473 22.697 1.00 80.81 72 ILE A N 1
ATOM 531 C CA . ILE A 1 72 ? -12.397 -3.551 21.718 1.00 80.81 72 ILE A CA 1
ATOM 532 C C . ILE A 1 72 ? -13.499 -2.926 20.863 1.00 80.81 72 ILE A C 1
ATOM 534 O O . ILE A 1 72 ? -14.317 -3.624 20.259 1.00 80.81 72 ILE A O 1
ATOM 538 N N . MET A 1 73 ? -13.451 -1.596 20.777 1.00 79.44 73 MET A N 1
ATOM 539 C CA . MET A 1 73 ? -14.195 -0.796 19.816 1.00 79.44 73 MET A CA 1
ATOM 540 C C . MET A 1 73 ? -13.245 -0.330 18.712 1.00 79.44 73 MET A C 1
ATOM 542 O O . MET A 1 73 ? -12.220 0.297 18.986 1.00 79.44 73 MET A O 1
ATOM 546 N N . ARG A 1 74 ? -13.582 -0.626 17.456 1.00 80.44 74 ARG A N 1
ATOM 547 C CA . ARG A 1 74 ? -12.869 -0.123 16.276 1.00 80.44 74 ARG A CA 1
ATOM 548 C C . ARG A 1 74 ? -13.780 0.795 15.486 1.00 80.44 74 ARG A C 1
ATOM 550 O O . ARG A 1 74 ? -14.960 0.505 15.325 1.00 80.44 74 ARG A O 1
ATOM 557 N N . TRP A 1 75 ? -13.203 1.863 14.957 1.00 82.75 75 TRP A N 1
ATOM 558 C CA . TRP A 1 75 ? -13.835 2.735 13.978 1.00 82.75 75 TRP A CA 1
ATOM 559 C C . TRP A 1 75 ? -12.983 2.752 12.713 1.00 82.75 75 TRP A C 1
ATOM 561 O O . TRP A 1 75 ? -11.751 2.730 12.787 1.00 82.75 75 TRP A O 1
ATOM 571 N N . GLY A 1 76 ? -13.636 2.785 11.559 1.00 79.38 76 GLY A N 1
ATOM 572 C CA . GLY A 1 76 ? -12.955 2.854 10.278 1.00 79.38 76 GLY A CA 1
ATOM 573 C C . GLY A 1 76 ? -13.844 3.387 9.166 1.00 79.38 76 GLY A C 1
ATOM 574 O O . GLY A 1 76 ? -15.006 3.738 9.365 1.00 79.38 76 GLY A O 1
ATOM 575 N N . ARG A 1 77 ? -13.272 3.453 7.964 1.00 78.81 77 ARG A N 1
ATOM 576 C CA . ARG A 1 77 ? -13.948 3.868 6.731 1.00 78.81 77 ARG A CA 1
ATOM 577 C C . ARG A 1 77 ? -13.768 2.803 5.658 1.00 78.81 77 ARG A C 1
ATOM 579 O O . ARG A 1 77 ? -12.708 2.193 5.559 1.00 78.81 77 ARG A O 1
ATOM 586 N N . SER A 1 78 ? -14.814 2.581 4.872 1.00 75.75 78 SER A N 1
ATOM 587 C CA . SER A 1 78 ? -14.844 1.684 3.715 1.00 75.75 78 SER A CA 1
ATOM 588 C C . SER A 1 78 ? -15.493 2.390 2.520 1.00 75.75 78 SER A C 1
ATOM 590 O O . SER A 1 78 ? -16.009 3.502 2.653 1.00 75.75 78 SER A O 1
ATOM 592 N N . ASN A 1 79 ? -15.545 1.730 1.360 1.00 72.06 79 ASN A N 1
ATOM 593 C CA . ASN A 1 79 ? -16.310 2.218 0.205 1.00 72.06 79 ASN A CA 1
ATOM 594 C C . ASN A 1 79 ? -17.831 2.311 0.461 1.00 72.06 79 ASN A C 1
ATOM 596 O O . ASN A 1 79 ? -18.537 2.936 -0.324 1.00 72.06 79 ASN A O 1
ATOM 600 N N . ARG A 1 80 ? -18.336 1.721 1.555 1.00 78.56 80 ARG A N 1
ATOM 601 C CA . ARG A 1 80 ? -19.735 1.816 2.007 1.00 78.56 80 ARG A CA 1
ATOM 602 C C . ARG A 1 80 ? -19.954 2.877 3.092 1.00 78.56 80 ARG A C 1
ATOM 604 O O . ARG A 1 80 ? -21.056 2.976 3.618 1.00 78.56 80 ARG A O 1
ATOM 611 N N . GLY A 1 81 ? -18.927 3.666 3.417 1.00 81.00 81 GLY A N 1
ATOM 612 C CA . GLY A 1 81 ? -18.974 4.703 4.447 1.00 81.00 81 GLY A CA 1
ATOM 613 C C . GLY A 1 81 ? -18.222 4.331 5.724 1.00 81.00 81 GLY A C 1
ATOM 614 O O . GLY A 1 81 ? -17.404 3.404 5.751 1.00 81.00 81 GLY A O 1
ATOM 615 N N . GLU A 1 82 ? -18.468 5.114 6.771 1.00 88.62 82 GLU A N 1
ATOM 616 C CA . GLU A 1 82 ? -17.922 4.888 8.110 1.00 88.62 82 GLU A CA 1
ATOM 617 C C . GLU A 1 82 ? -18.542 3.649 8.753 1.00 88.62 82 GLU A C 1
ATOM 619 O O . GLU A 1 82 ? -19.719 3.351 8.558 1.00 88.62 82 GLU A O 1
ATOM 624 N N . TRP A 1 83 ? -17.743 2.929 9.530 1.00 83.50 83 TRP A N 1
ATOM 625 C CA . TRP A 1 83 ? -18.180 1.750 10.259 1.00 83.50 83 TRP A CA 1
ATOM 626 C C . TRP A 1 83 ? -17.599 1.738 11.670 1.00 83.50 83 TRP A C 1
ATOM 628 O O . TRP A 1 83 ? -16.544 2.316 11.942 1.00 83.50 83 TRP A O 1
ATOM 638 N N . MET A 1 84 ? -18.302 1.049 12.567 1.00 85.62 84 MET A N 1
ATOM 639 C CA . MET A 1 84 ? -17.863 0.774 13.928 1.00 85.62 84 MET A CA 1
ATOM 640 C C . MET A 1 84 ? -18.087 -0.707 14.236 1.00 85.62 84 MET A C 1
ATOM 642 O O . MET A 1 84 ? -19.118 -1.265 13.868 1.00 85.62 84 MET A O 1
ATOM 646 N N . MET A 1 85 ? -17.117 -1.340 14.891 1.00 80.69 85 MET A N 1
ATOM 647 C CA . MET A 1 85 ? -17.184 -2.732 15.336 1.00 80.69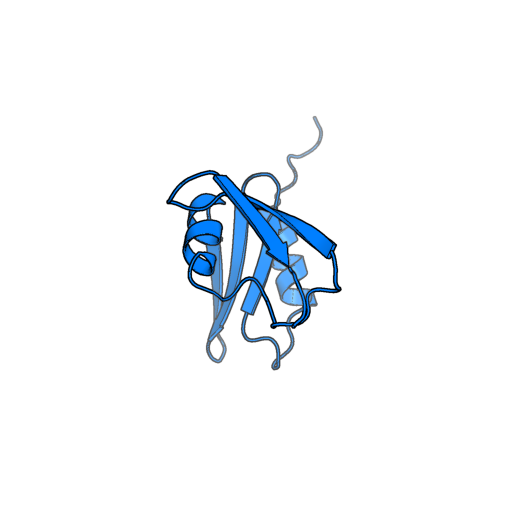 85 MET A CA 1
ATOM 648 C C . MET A 1 85 ? -16.937 -2.793 16.842 1.00 80.69 85 MET A C 1
ATOM 650 O O . MET A 1 85 ? -15.999 -2.165 17.333 1.00 80.69 85 MET A O 1
ATOM 654 N N . GLN A 1 86 ? -17.746 -3.578 17.553 1.00 82.25 86 GLN A N 1
ATOM 655 C CA . GLN A 1 86 ? -17.542 -3.914 18.959 1.00 82.25 86 GLN A CA 1
ATOM 656 C C . GLN A 1 86 ? -17.579 -5.435 19.119 1.00 82.25 86 GLN A C 1
ATOM 658 O O . GLN A 1 86 ? -18.546 -6.078 18.713 1.00 82.25 86 GLN A O 1
ATOM 663 N N . PHE A 1 87 ? -16.510 -6.009 19.673 1.00 81.31 87 PHE A N 1
ATOM 664 C CA . PHE A 1 87 ? -16.400 -7.455 19.864 1.00 81.31 87 PHE A CA 1
ATOM 665 C C . PHE A 1 87 ? -16.968 -7.896 21.221 1.00 81.31 87 PHE A C 1
ATOM 667 O O . PHE A 1 87 ? -16.524 -7.416 22.270 1.00 81.31 87 PHE A O 1
ATOM 674 N N . TYR A 1 88 ? -17.903 -8.851 21.181 1.00 76.81 88 TYR A N 1
ATOM 675 C CA . TYR A 1 88 ? -18.495 -9.516 22.342 1.00 76.81 88 TYR A CA 1
ATOM 676 C C . TYR A 1 88 ? -18.156 -11.018 22.296 1.00 76.81 88 TYR A C 1
ATOM 678 O O . TYR A 1 88 ? -18.604 -11.693 21.366 1.00 76.81 88 TYR A O 1
ATOM 686 N N . PRO A 1 89 ? -17.354 -11.552 23.237 1.00 75.31 89 PRO A N 1
ATOM 687 C CA . PRO A 1 89 ? -17.120 -12.993 23.332 1.00 75.31 89 PRO A CA 1
ATOM 688 C C . PRO A 1 89 ? -18.412 -13.749 23.726 1.00 75.31 89 PRO A C 1
ATOM 690 O O . PRO A 1 89 ? -19.303 -13.125 24.308 1.00 75.31 89 PRO A O 1
ATOM 693 N N . PRO A 1 90 ? -18.525 -15.051 23.387 1.00 77.00 90 PRO A N 1
ATOM 694 C CA . PRO A 1 90 ? -19.694 -15.884 23.694 1.00 77.00 90 PRO A CA 1
ATOM 695 C C . PRO A 1 90 ? -19.931 -16.097 25.193 1.00 77.00 90 PRO A C 1
ATOM 697 O O . PRO A 1 90 ? -18.947 -16.052 25.969 1.00 77.00 90 PRO A O 1
#

Radius of gyration: 18.28 Å; chains: 1; bounding box: 40×44×38 Å

Foldseek 3Di:
DDDDDPPVVVVVVVCVVPDDPPDQWDWDDDVQWIWIWGDDPPDIDIDIGGPVRVCVVCQPPPPDPPDDPAQDWDWDAHPVGIDIDHDDDD

Secondary structure (DSSP, 8-state):
-PPPP-HHHHHHHHHHHT--TT--EEEEEETTEEEEEEEETTEEEEEEE-HHHHHHHTTTS-S--S-PPTT-EEEEEETTEEEEEE----

Sequence (90 aa):
MLPAIDVGAIARTVATKTASADIPAQLLFLPGQYLLVTRVESAVTYKFLSPEAVTSAFSNEPIDSGWLPANIMRWGRSNRGEWMMQFYPP

pLDDT: mean 80.79, std 9.08, range [48.94, 93.19]